Protein AF-A0A7C2TTM7-F1 (afdb_monomer)

Foldseek 3Di:
DDDDDDDDDDDDDDDDDDDDDDDDDDDPDPPPPPPPPPCPQDDQLNAGDDPVVVVVCVVVVVSVVSNVVVVVCCLLQVVFPPWHWDKDQDPVCNPDSHIDIDIDTDDDPVSNVVSNVVSVVVVLVPDDPVCSVVVPPPD

Secondary structure (DSSP, 8-state):
----PPPPPPPPP------PPP--------------------EETTEE--HHHHHHHHHTT-HHHHHHHHHHHHHHTTT--EEEEEEEE-TT-TTTT-EEEEEEEES-HHHHHHHHHHHHHHHHHHS-HHHHTTS----

Sequence (139 aa):
MKSKKYPESKPAPVEHSKVAEPAASYAPLVTTRATKPNIKSRRIAGLEASDDVLNFAQKHRLMPHLETAVWLVKESFHDIRNTYLTFEPDPEIPSLDGIAVNVKVGGTLDELLQQHDACLRRFIKEIPSEVQDKIGYFS

Nearest PDB structures (foldseek):
  8pr3-assembly1_f  TM=1.915E-01  e=4.818E+00  Homo sapiens

Mean predicted aligned error: 16.86 Å

Solvent-accessible surface area (backbone atoms only — not comparable to full-atom values): 9213 Å² total; per-residue (Å²): 136,86,87,81,86,82,84,88,80,81,85,80,86,82,82,80,83,86,77,84,86,79,92,73,82,83,72,80,77,80,74,74,73,77,73,75,75,84,70,72,75,53,58,58,84,82,33,64,46,56,69,66,57,51,53,50,25,58,75,70,66,37,52,66,58,52,37,48,51,54,48,52,49,46,69,43,37,66,89,56,82,48,59,44,63,46,79,45,71,24,83,92,42,76,91,48,99,40,72,36,79,42,82,44,77,52,73,56,70,66,60,51,50,52,33,47,51,53,41,49,53,55,57,54,69,72,48,59,71,90,54,51,77,77,67,70,84,82,125

Radius of gyration: 34.03 Å; Cα contacts (8 Å, |Δi|>4): 92; chains: 1; bounding box: 109×28×71 Å

Structure (mmCIF, N/CA/C/O backbone):
data_AF-A0A7C2TTM7-F1
#
_entry.id   AF-A0A7C2TTM7-F1
#
loop_
_atom_site.group_PDB
_atom_site.id
_atom_site.type_symbol
_atom_site.label_atom_id
_atom_site.label_alt_id
_atom_site.label_comp_id
_atom_site.label_asym_id
_atom_site.label_entity_id
_atom_site.label_seq_id
_atom_site.pdbx_PDB_ins_code
_atom_site.Cartn_x
_atom_site.Cartn_y
_atom_site.Cartn_z
_atom_site.occupancy
_atom_site.B_iso_or_equiv
_atom_site.auth_seq_id
_atom_site.auth_comp_id
_atom_site.auth_asym_id
_atom_site.auth_atom_id
_atom_site.pdbx_PDB_model_num
ATOM 1 N N . MET A 1 1 ? 90.255 -9.534 -2.276 1.00 46.72 1 MET A N 1
ATOM 2 C CA . MET A 1 1 ? 89.035 -9.679 -3.107 1.00 46.72 1 MET A CA 1
ATOM 3 C C . MET A 1 1 ? 88.995 -8.505 -4.077 1.00 46.72 1 MET A C 1
ATOM 5 O O . MET A 1 1 ? 89.182 -7.381 -3.637 1.00 46.72 1 MET A O 1
ATOM 9 N N . LYS A 1 2 ? 88.916 -8.765 -5.389 1.00 44.00 2 LYS A N 1
ATOM 10 C CA . LYS A 1 2 ? 89.082 -7.758 -6.453 1.00 44.00 2 LYS A CA 1
ATOM 11 C C . LYS A 1 2 ? 87.739 -7.090 -6.777 1.00 44.00 2 LYS A C 1
ATOM 13 O O . LYS A 1 2 ? 86.794 -7.785 -7.139 1.00 44.00 2 LYS A O 1
ATOM 18 N N . SER A 1 3 ? 87.679 -5.764 -6.671 1.00 48.75 3 SER A N 1
ATOM 19 C CA . SER A 1 3 ? 86.524 -4.929 -7.021 1.00 48.75 3 SER A CA 1
ATOM 20 C C . SER A 1 3 ? 86.290 -4.920 -8.535 1.00 48.75 3 SER A C 1
ATOM 22 O O . SER A 1 3 ? 87.156 -4.481 -9.291 1.00 48.75 3 SER A O 1
ATOM 24 N N . LYS A 1 4 ? 85.121 -5.384 -8.988 1.00 50.75 4 LYS A N 1
ATOM 25 C CA . LYS A 1 4 ? 84.667 -5.225 -10.377 1.00 50.75 4 LYS A CA 1
ATOM 26 C C . LYS A 1 4 ? 83.752 -4.001 -10.459 1.00 50.75 4 LYS A C 1
ATOM 28 O O . LYS A 1 4 ? 82.669 -4.006 -9.884 1.00 50.75 4 LYS A O 1
ATOM 33 N N . LYS A 1 5 ? 84.217 -2.954 -11.147 1.00 49.28 5 LYS A N 1
ATOM 34 C CA . LYS A 1 5 ? 83.403 -1.815 -11.600 1.00 49.28 5 LYS A CA 1
ATOM 35 C C . LYS A 1 5 ? 82.565 -2.259 -12.804 1.00 49.28 5 LYS A C 1
ATOM 37 O O . LYS A 1 5 ? 83.117 -2.858 -13.723 1.00 49.28 5 LYS A O 1
ATOM 42 N N . TYR A 1 6 ? 81.273 -1.945 -12.806 1.00 53.12 6 TYR A N 1
ATOM 43 C CA . TYR A 1 6 ? 80.410 -2.048 -13.987 1.00 53.12 6 TYR A CA 1
ATOM 44 C C . TYR A 1 6 ? 80.397 -0.701 -14.731 1.00 53.12 6 TYR A C 1
ATOM 46 O O . TYR A 1 6 ? 80.404 0.333 -14.061 1.00 53.12 6 TYR A O 1
ATOM 54 N N . PRO A 1 7 ? 80.399 -0.676 -16.076 1.00 54.25 7 PRO A N 1
ATOM 55 C CA . PRO A 1 7 ? 80.240 0.558 -16.839 1.00 54.25 7 PRO A CA 1
ATOM 56 C C . PRO A 1 7 ? 78.758 0.941 -17.003 1.00 54.25 7 PRO A C 1
ATOM 58 O O . PRO A 1 7 ? 77.910 0.083 -17.243 1.00 54.25 7 PRO A O 1
ATOM 61 N N . GLU A 1 8 ? 78.473 2.241 -16.891 1.00 50.53 8 GLU A N 1
ATOM 62 C CA . GLU A 1 8 ? 77.190 2.880 -17.220 1.00 50.53 8 GLU A CA 1
ATOM 63 C C . GLU A 1 8 ? 76.832 2.692 -18.702 1.00 50.53 8 GLU A C 1
ATOM 65 O O . GLU A 1 8 ? 77.590 3.079 -19.594 1.00 50.53 8 GLU A O 1
ATOM 70 N N . SER A 1 9 ? 75.646 2.148 -18.974 1.00 54.41 9 SER A N 1
ATOM 71 C CA . SER A 1 9 ? 75.033 2.127 -20.301 1.00 54.41 9 SER A CA 1
ATOM 72 C C . SER A 1 9 ? 74.123 3.348 -20.482 1.00 54.41 9 SER A C 1
ATOM 74 O O . SER A 1 9 ? 73.146 3.538 -19.761 1.00 54.41 9 SER A O 1
ATOM 76 N N . LYS A 1 10 ? 74.440 4.189 -21.472 1.00 56.91 10 LYS A N 1
ATOM 77 C CA . LYS A 1 10 ? 73.573 5.289 -21.928 1.00 56.91 10 LYS A CA 1
ATOM 78 C C . LYS A 1 10 ? 72.359 4.724 -22.688 1.00 56.91 10 LYS A C 1
ATOM 80 O O . LYS A 1 10 ? 72.560 3.831 -23.512 1.00 56.91 10 LYS A O 1
ATOM 85 N N . PRO A 1 11 ? 71.132 5.239 -22.488 1.00 50.50 11 PRO A N 1
ATOM 86 C CA . PRO A 1 11 ? 69.983 4.840 -23.296 1.00 50.50 11 PRO A CA 1
ATOM 87 C C . PRO A 1 11 ? 70.023 5.490 -24.690 1.00 50.50 11 PRO A C 1
ATOM 89 O O . PRO A 1 11 ? 70.336 6.673 -24.833 1.00 50.50 11 PRO A O 1
ATOM 92 N N . ALA A 1 12 ? 69.703 4.699 -25.716 1.00 52.31 12 ALA A N 1
ATOM 93 C CA . ALA A 1 12 ? 69.512 5.147 -27.096 1.00 52.31 12 ALA A CA 1
ATOM 94 C C . ALA A 1 12 ? 68.152 5.865 -27.266 1.00 52.31 12 ALA A C 1
ATOM 96 O O . ALA A 1 12 ? 67.210 5.547 -26.535 1.00 52.31 12 ALA A O 1
ATOM 97 N N . PRO A 1 13 ? 68.019 6.816 -28.211 1.00 46.38 13 PRO A N 1
ATOM 98 C CA . PRO A 1 13 ? 66.777 7.550 -28.424 1.00 46.38 13 PRO A CA 1
ATOM 99 C C . PRO A 1 13 ? 65.750 6.689 -29.174 1.00 46.38 13 PRO A C 1
ATOM 101 O O . PRO A 1 13 ? 66.063 6.061 -30.183 1.00 46.38 13 PRO A O 1
ATOM 104 N N . VAL A 1 14 ? 64.518 6.668 -28.668 1.00 50.66 14 VAL A N 1
ATOM 105 C CA . VAL A 1 14 ? 63.373 5.977 -29.274 1.00 50.66 14 VAL A CA 1
ATOM 106 C C . VAL A 1 14 ? 62.735 6.912 -30.303 1.00 50.66 14 VAL A C 1
ATOM 108 O O . VAL A 1 14 ? 62.215 7.967 -29.945 1.00 50.66 14 VAL A O 1
ATOM 111 N N . GLU A 1 15 ? 62.788 6.545 -31.583 1.00 48.38 15 GLU A N 1
ATOM 112 C CA . GLU A 1 15 ? 62.095 7.259 -32.658 1.00 48.38 15 GLU A CA 1
ATOM 113 C C . GLU A 1 15 ? 60.581 7.005 -32.591 1.00 48.38 15 GLU A C 1
ATOM 115 O O . GLU A 1 15 ? 60.103 5.868 -32.582 1.00 48.38 15 GLU A O 1
ATOM 120 N N . HIS A 1 16 ? 59.815 8.094 -32.539 1.00 49.12 16 HIS A N 1
ATOM 121 C CA . HIS A 1 16 ? 58.359 8.084 -32.517 1.00 49.12 16 HIS A CA 1
ATOM 122 C C . HIS A 1 16 ? 57.792 7.634 -33.870 1.00 49.12 16 HIS A C 1
ATOM 124 O O . HIS A 1 16 ? 57.967 8.298 -34.893 1.00 49.12 16 HIS A O 1
ATOM 130 N N . SER A 1 17 ? 57.061 6.518 -33.852 1.00 48.47 17 SER A N 1
ATOM 131 C CA . SER A 1 17 ? 56.266 6.028 -34.979 1.00 48.47 17 SER A CA 1
ATOM 132 C C . SER A 1 17 ? 55.232 7.071 -35.416 1.00 48.47 17 SER A C 1
ATOM 134 O O . SER A 1 17 ? 54.284 7.363 -34.689 1.00 48.47 17 SER A O 1
ATOM 136 N N . LYS A 1 18 ? 55.394 7.608 -36.629 1.00 52.28 18 LYS A N 1
ATOM 137 C CA . LYS A 1 18 ? 54.324 8.283 -37.369 1.00 52.28 18 LYS A CA 1
ATOM 138 C C . LYS A 1 18 ? 53.413 7.215 -37.968 1.00 52.28 18 LYS A C 1
ATOM 140 O O . LYS A 1 18 ? 53.834 6.500 -38.872 1.00 52.28 18 LYS A O 1
ATOM 145 N N . VAL A 1 19 ? 52.171 7.135 -37.499 1.00 50.06 19 VAL A N 1
ATOM 146 C CA . VAL A 1 19 ? 51.106 6.387 -38.179 1.00 50.06 19 VAL A CA 1
ATOM 147 C C . VAL A 1 19 ? 49.992 7.367 -38.528 1.00 50.06 19 VAL A C 1
ATOM 149 O O . VAL A 1 19 ? 49.570 8.167 -37.699 1.00 50.06 19 VAL A O 1
ATOM 152 N N . ALA A 1 20 ? 49.624 7.339 -39.806 1.00 46.66 20 ALA A N 1
ATOM 153 C CA . ALA A 1 20 ? 48.753 8.272 -40.500 1.00 46.66 20 ALA A CA 1
ATOM 154 C C . ALA A 1 20 ? 47.297 8.230 -40.007 1.00 46.66 20 ALA A C 1
ATOM 156 O O . ALA A 1 20 ? 46.749 7.159 -39.754 1.00 46.66 20 ALA A O 1
ATOM 157 N N . GLU A 1 21 ? 46.665 9.403 -39.946 1.00 56.16 21 GLU A N 1
ATOM 158 C CA . GLU A 1 21 ? 45.221 9.562 -39.767 1.00 56.16 21 GLU A CA 1
ATOM 159 C C . GLU A 1 21 ? 44.471 9.133 -41.041 1.00 56.16 21 GLU A C 1
ATOM 161 O O . GLU A 1 21 ? 44.759 9.658 -42.121 1.00 56.16 21 GLU A O 1
ATOM 166 N N . PRO A 1 22 ? 43.466 8.245 -40.960 1.00 51.81 22 PRO A N 1
ATOM 167 C CA . PRO A 1 22 ? 42.453 8.156 -41.995 1.00 51.81 22 PRO A CA 1
ATOM 168 C C . PRO A 1 22 ? 41.325 9.154 -41.704 1.00 51.81 22 PRO A C 1
ATOM 170 O O . PRO A 1 22 ? 40.654 9.095 -40.673 1.00 51.81 22 PRO A O 1
ATOM 173 N N . ALA A 1 23 ? 41.106 10.061 -42.656 1.00 52.44 23 ALA A N 1
ATOM 174 C CA . ALA A 1 23 ? 39.980 10.982 -42.700 1.00 52.44 23 ALA A CA 1
ATOM 175 C C . ALA A 1 23 ? 38.646 10.213 -42.767 1.00 52.44 23 ALA A C 1
ATOM 177 O O . ALA A 1 23 ? 38.221 9.772 -43.835 1.00 52.44 23 ALA A O 1
ATOM 178 N N . ALA A 1 24 ? 37.973 10.064 -41.626 1.00 49.59 24 ALA A N 1
ATOM 179 C CA . ALA A 1 24 ? 36.600 9.581 -41.563 1.00 49.59 24 ALA A CA 1
ATOM 180 C C . ALA A 1 24 ? 35.644 10.775 -41.429 1.00 49.59 24 ALA A C 1
ATOM 182 O O . ALA A 1 24 ? 35.560 11.437 -40.397 1.00 49.59 24 ALA A O 1
ATOM 183 N N . SER A 1 25 ? 34.952 11.042 -42.534 1.00 45.91 25 SER A N 1
ATOM 184 C CA . SER A 1 25 ? 33.786 11.911 -42.673 1.00 45.91 25 SER A CA 1
ATOM 185 C C . SER A 1 25 ? 32.811 11.762 -41.495 1.00 45.91 25 SER A C 1
ATOM 187 O O . SER A 1 25 ? 32.183 10.716 -41.326 1.00 45.91 25 SER A O 1
ATOM 189 N N . TYR A 1 26 ? 32.665 12.814 -40.685 1.00 42.44 26 TYR A N 1
ATOM 190 C CA . TYR A 1 26 ? 31.585 12.916 -39.707 1.00 42.44 26 TYR A CA 1
ATOM 191 C C . TYR A 1 26 ? 30.278 13.230 -40.443 1.00 42.44 26 TYR A C 1
ATOM 193 O O . TYR A 1 26 ? 29.977 14.386 -40.741 1.00 42.44 26 TYR A O 1
ATOM 201 N N . ALA A 1 27 ? 29.479 12.202 -40.721 1.00 49.38 27 ALA A N 1
ATOM 202 C CA . ALA A 1 27 ? 28.062 12.396 -40.994 1.00 49.38 27 ALA A CA 1
ATOM 203 C C . ALA A 1 27 ? 27.355 12.711 -39.660 1.00 49.38 27 ALA A C 1
ATOM 205 O O . ALA A 1 27 ? 27.503 11.936 -38.709 1.00 49.38 27 ALA A O 1
ATOM 206 N N . PRO A 1 28 ? 26.598 13.816 -39.534 1.00 45.72 28 PRO A N 1
ATOM 207 C CA . PRO A 1 28 ? 25.824 14.060 -38.329 1.00 45.72 28 PRO A CA 1
ATOM 208 C C . PRO A 1 28 ? 24.746 12.980 -38.214 1.00 45.72 28 PRO A C 1
ATOM 210 O O . PRO A 1 28 ? 23.894 12.834 -39.093 1.00 45.72 28 PRO A O 1
ATOM 213 N N . LEU A 1 29 ? 24.799 12.215 -37.122 1.00 46.31 29 LEU A N 1
ATOM 214 C CA . LEU A 1 29 ? 23.731 11.320 -36.693 1.00 46.31 29 LEU A CA 1
ATOM 215 C C . LEU A 1 29 ? 22.428 12.120 -36.655 1.00 46.31 29 LEU A C 1
ATOM 217 O O . LEU A 1 29 ? 22.245 12.992 -35.803 1.00 46.31 29 LEU A O 1
ATOM 221 N N . VAL A 1 30 ? 21.533 11.818 -37.597 1.00 45.91 30 VAL A N 1
ATOM 222 C CA . VAL A 1 30 ? 20.144 12.270 -37.579 1.00 45.91 30 VAL A CA 1
ATOM 223 C C . VAL A 1 30 ? 19.577 11.860 -36.231 1.00 45.91 30 VAL A C 1
ATOM 225 O O . VAL A 1 30 ? 19.308 10.689 -35.974 1.00 45.91 30 VAL A O 1
ATOM 228 N N . THR A 1 31 ? 19.441 12.836 -35.341 1.00 47.41 31 THR A N 1
ATOM 229 C CA . THR A 1 31 ? 18.777 12.654 -34.063 1.00 47.41 31 THR A CA 1
ATOM 230 C C . THR A 1 31 ? 17.306 12.490 -34.404 1.00 47.41 31 THR A C 1
ATOM 232 O O . THR A 1 31 ? 16.581 13.469 -34.589 1.00 47.41 31 THR A O 1
ATOM 235 N N . THR A 1 32 ? 16.856 11.248 -34.576 1.00 48.34 32 THR A N 1
ATOM 236 C CA . THR A 1 32 ? 15.430 10.949 -34.593 1.00 48.34 32 THR A CA 1
ATOM 237 C C . THR A 1 32 ? 14.894 11.455 -33.266 1.00 48.34 32 THR A C 1
ATOM 239 O O . THR A 1 32 ? 15.182 10.880 -32.216 1.00 48.34 32 THR A O 1
ATOM 242 N N . ARG A 1 33 ? 14.197 12.597 -33.304 1.00 47.41 33 ARG A N 1
ATOM 243 C CA . ARG A 1 33 ? 13.458 13.137 -32.168 1.00 47.41 33 ARG A CA 1
ATOM 244 C C . ARG A 1 33 ? 12.646 11.982 -31.606 1.00 47.41 33 ARG A C 1
ATOM 246 O O . ARG A 1 33 ? 11.744 11.502 -32.287 1.00 47.41 33 ARG A O 1
ATOM 253 N N . ALA A 1 34 ? 13.002 11.527 -30.407 1.00 48.69 34 ALA A N 1
ATOM 254 C CA . ALA A 1 34 ? 12.196 10.583 -29.663 1.00 48.69 34 ALA A CA 1
ATOM 255 C C . ALA A 1 34 ? 10.814 11.221 -29.526 1.00 48.69 34 ALA A C 1
ATOM 257 O O . ALA A 1 34 ? 10.624 12.202 -28.802 1.00 48.69 34 ALA A O 1
ATOM 258 N N . THR A 1 35 ? 9.866 10.727 -30.313 1.00 45.56 35 THR A N 1
ATOM 259 C CA . THR A 1 35 ? 8.453 10.997 -30.129 1.00 45.56 35 THR A CA 1
ATOM 260 C C . THR A 1 35 ? 8.148 10.531 -28.720 1.00 45.56 35 THR A C 1
ATOM 262 O O . THR A 1 35 ? 8.139 9.332 -28.453 1.00 45.56 35 THR A O 1
ATOM 265 N N . LYS A 1 36 ? 7.972 11.487 -27.798 1.00 52.81 36 LYS A N 1
ATOM 266 C CA . LYS A 1 36 ? 7.447 11.212 -26.462 1.00 52.81 36 LYS A CA 1
ATOM 267 C C . LYS A 1 36 ? 6.203 10.351 -26.674 1.00 52.81 36 LYS A C 1
ATOM 269 O O . LYS A 1 36 ? 5.279 10.842 -27.335 1.00 52.81 36 LYS A O 1
ATOM 274 N N . PRO A 1 37 ? 6.178 9.085 -26.221 1.00 43.34 37 PRO A N 1
ATOM 275 C CA . PRO A 1 37 ? 4.969 8.303 -26.338 1.00 43.34 37 PRO A CA 1
ATOM 276 C C . PRO A 1 37 ? 3.878 9.102 -25.630 1.00 43.34 37 PRO A C 1
ATOM 278 O O . PRO A 1 37 ? 4.069 9.609 -24.524 1.00 43.34 37 PRO A O 1
ATOM 281 N N . ASN A 1 38 ? 2.766 9.309 -26.327 1.00 45.59 38 ASN A N 1
ATOM 282 C CA . ASN A 1 38 ? 1.560 9.866 -25.742 1.00 45.59 38 ASN A CA 1
ATOM 283 C C . ASN A 1 38 ? 1.023 8.797 -24.783 1.00 45.59 38 ASN A C 1
ATOM 285 O O . ASN A 1 38 ? 0.193 7.968 -25.159 1.00 45.59 38 ASN A O 1
ATOM 289 N N . ILE A 1 39 ? 1.613 8.742 -23.587 1.00 50.16 39 ILE A N 1
ATOM 290 C CA . ILE A 1 39 ? 1.229 7.839 -22.513 1.00 50.16 39 ILE A CA 1
ATOM 291 C C . ILE A 1 39 ? -0.118 8.364 -22.030 1.00 50.16 39 ILE A C 1
ATOM 293 O O . ILE A 1 39 ? -0.200 9.229 -21.162 1.00 50.16 39 ILE A O 1
ATOM 297 N N . LYS A 1 40 ? -1.204 7.857 -22.621 1.00 50.28 40 LYS A N 1
ATOM 298 C CA . LYS A 1 40 ? -2.471 7.791 -21.897 1.00 50.28 40 LYS A CA 1
ATOM 299 C C . LYS A 1 40 ? -2.132 7.033 -20.622 1.00 50.28 40 LYS A C 1
ATOM 301 O O . LYS A 1 40 ? -1.856 5.839 -20.724 1.00 50.28 40 LYS A O 1
ATOM 306 N N . SER A 1 41 ? -2.052 7.722 -19.483 1.00 54.44 41 SER A N 1
ATOM 307 C CA . SER A 1 41 ? -1.700 7.099 -18.213 1.00 54.44 41 SER A CA 1
ATOM 308 C C . SER A 1 41 ? -2.639 5.919 -17.999 1.00 54.44 41 SER A C 1
ATOM 310 O O . SER A 1 41 ? -3.852 6.067 -17.837 1.00 54.44 41 SER A O 1
ATOM 312 N N . ARG A 1 42 ? -2.091 4.713 -18.149 1.00 66.69 42 ARG A N 1
ATOM 313 C CA . ARG A 1 42 ? -2.838 3.484 -17.935 1.00 66.69 42 ARG A CA 1
ATOM 314 C C . ARG A 1 42 ? -3.004 3.360 -16.425 1.00 66.69 42 ARG A C 1
ATOM 316 O O . ARG A 1 42 ? -2.047 3.521 -15.669 1.00 66.69 42 ARG A O 1
ATOM 323 N N . ARG A 1 43 ? -4.248 3.172 -15.988 1.00 77.38 43 ARG A N 1
ATOM 324 C CA . ARG A 1 43 ? -4.620 3.226 -14.573 1.00 77.38 43 ARG A CA 1
ATOM 325 C C . ARG A 1 43 ? -4.925 1.833 -14.038 1.00 77.38 43 ARG A C 1
ATOM 327 O O . ARG A 1 43 ? -5.586 1.061 -14.725 1.00 77.38 43 ARG A O 1
ATOM 334 N N . ILE A 1 44 ? -4.518 1.557 -12.802 1.00 79.31 44 ILE A N 1
ATOM 335 C CA . ILE A 1 44 ? -4.956 0.392 -12.016 1.00 79.31 44 ILE A CA 1
ATOM 336 C C . ILE A 1 44 ? -5.904 0.912 -10.940 1.00 79.31 44 ILE A C 1
ATOM 338 O O . ILE A 1 44 ? -5.503 1.735 -10.120 1.00 79.31 44 ILE A O 1
ATOM 342 N N . ALA A 1 45 ? -7.179 0.509 -10.976 1.00 79.44 45 ALA A N 1
ATOM 343 C CA . ALA A 1 45 ? -8.209 0.997 -10.046 1.00 79.44 45 ALA A CA 1
ATOM 344 C C . ALA A 1 45 ? -8.235 2.541 -9.882 1.00 79.44 45 ALA A C 1
ATOM 346 O O . ALA A 1 45 ? -8.487 3.087 -8.803 1.00 79.44 45 ALA A O 1
ATOM 347 N N . GLY A 1 46 ? -7.946 3.267 -10.969 1.00 80.44 46 GLY A N 1
ATOM 348 C CA . GLY A 1 46 ? -7.900 4.732 -11.006 1.00 80.44 46 GLY A CA 1
ATOM 349 C C . GLY A 1 46 ? -6.577 5.375 -10.563 1.00 80.44 46 GLY A C 1
ATOM 350 O O . GLY A 1 46 ? -6.478 6.594 -10.666 1.00 80.44 46 GLY A O 1
ATOM 351 N N . LEU A 1 47 ? -5.579 4.600 -10.123 1.00 82.81 47 LEU A N 1
ATOM 352 C CA . LEU A 1 47 ? -4.224 5.082 -9.828 1.00 82.81 47 LEU A CA 1
ATOM 353 C C . LEU A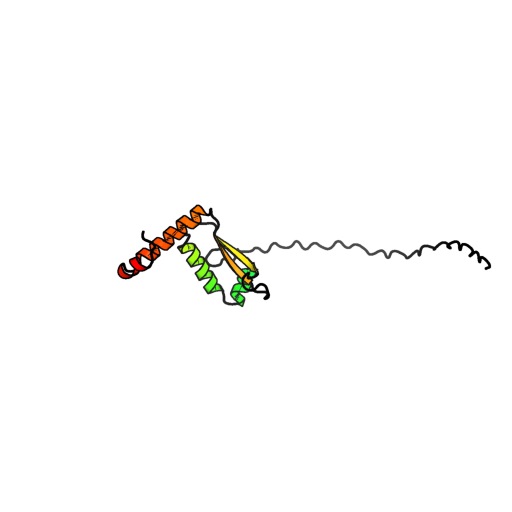 1 47 ? -3.328 4.996 -11.057 1.00 82.81 47 LEU A C 1
ATOM 355 O O . LEU A 1 47 ? -3.395 4.022 -11.806 1.00 82.81 47 LEU A O 1
ATOM 359 N N . GLU A 1 48 ? -2.482 6.003 -11.256 1.00 82.62 48 GLU A N 1
ATOM 360 C CA . GLU A 1 48 ? -1.471 5.962 -12.310 1.00 82.62 48 GLU A CA 1
ATOM 361 C C . GLU A 1 48 ? -0.400 4.922 -11.965 1.00 82.62 48 GLU A C 1
ATOM 363 O O . GLU A 1 48 ? 0.124 4.892 -10.851 1.00 82.62 48 GLU A O 1
ATOM 368 N N . ALA A 1 49 ? -0.103 4.051 -12.927 1.00 81.44 49 ALA A N 1
ATOM 369 C CA . ALA A 1 49 ? 0.931 3.032 -12.822 1.00 81.44 49 ALA A CA 1
ATOM 370 C C . ALA A 1 49 ? 1.916 3.195 -13.982 1.00 81.44 49 ALA A C 1
ATOM 372 O O . ALA A 1 49 ? 1.522 3.591 -15.083 1.00 81.44 49 ALA A O 1
ATOM 373 N N . SER A 1 50 ? 3.191 2.880 -13.748 1.00 82.81 50 SER A N 1
ATOM 374 C CA . SER A 1 50 ? 4.165 2.811 -14.835 1.00 82.81 50 SER A CA 1
ATOM 375 C C . SER A 1 50 ? 3.855 1.636 -15.768 1.00 82.81 50 SER A C 1
ATOM 377 O O . SER A 1 50 ? 3.239 0.641 -15.370 1.00 82.81 50 SER A O 1
ATOM 379 N N . ASP A 1 51 ? 4.308 1.737 -17.019 1.00 83.81 51 ASP A N 1
ATOM 380 C CA . ASP A 1 51 ? 4.114 0.675 -18.010 1.00 83.81 51 ASP A CA 1
ATOM 381 C C . ASP A 1 51 ? 4.755 -0.648 -17.567 1.00 83.81 51 ASP A C 1
ATOM 383 O O . ASP A 1 51 ? 4.187 -1.712 -17.809 1.00 83.81 51 ASP A O 1
ATOM 387 N N . ASP A 1 52 ? 5.881 -0.597 -16.853 1.00 81.69 52 ASP A N 1
ATOM 388 C CA . ASP A 1 52 ? 6.556 -1.787 -16.327 1.00 81.69 52 ASP A CA 1
ATOM 389 C C . ASP A 1 52 ? 5.692 -2.531 -15.303 1.00 81.69 52 ASP A C 1
ATOM 391 O O . ASP A 1 52 ? 5.542 -3.751 -15.398 1.00 81.69 52 ASP A O 1
ATOM 395 N N . VAL A 1 53 ? 5.046 -1.805 -14.382 1.00 80.56 53 VAL A N 1
ATOM 396 C CA . VAL A 1 53 ? 4.131 -2.388 -13.384 1.00 80.56 53 VAL A CA 1
ATOM 397 C C . VAL A 1 53 ? 2.939 -3.038 -14.076 1.00 80.56 53 VAL A C 1
ATOM 399 O O . VAL A 1 53 ? 2.556 -4.154 -13.735 1.00 80.56 53 VAL A O 1
ATOM 402 N N . LEU A 1 54 ? 2.364 -2.365 -15.072 1.00 84.44 54 LEU A N 1
ATOM 403 C CA . LEU A 1 54 ? 1.216 -2.880 -15.816 1.00 84.44 54 LEU A CA 1
ATOM 404 C C . LEU A 1 54 ? 1.569 -4.127 -16.620 1.00 84.44 54 LEU A C 1
ATOM 406 O O . LEU A 1 54 ? 0.834 -5.112 -16.578 1.00 84.44 54 LEU A O 1
ATOM 410 N N . ASN A 1 55 ? 2.697 -4.102 -17.327 1.00 85.88 55 ASN A N 1
ATOM 411 C CA . ASN A 1 55 ? 3.165 -5.237 -18.112 1.00 85.88 55 ASN A CA 1
ATOM 412 C C . ASN A 1 55 ? 3.480 -6.430 -17.204 1.00 85.88 55 ASN A C 1
ATOM 414 O O . ASN A 1 55 ? 3.071 -7.553 -17.505 1.00 85.88 55 ASN A O 1
ATOM 418 N N . PHE A 1 56 ? 4.146 -6.193 -16.071 1.00 84.31 56 PHE A N 1
ATOM 419 C CA . PHE A 1 56 ? 4.423 -7.222 -15.074 1.00 84.31 56 PHE A CA 1
ATOM 420 C C . PHE A 1 56 ? 3.124 -7.797 -14.493 1.00 84.31 56 PHE A C 1
ATOM 422 O O . PHE A 1 56 ? 2.908 -9.010 -14.526 1.00 84.31 56 PHE A O 1
ATOM 429 N N . ALA A 1 57 ? 2.205 -6.939 -14.050 1.00 86.81 57 ALA A N 1
ATOM 430 C CA . ALA A 1 57 ? 0.941 -7.364 -13.465 1.00 86.81 57 ALA A CA 1
ATOM 431 C C . ALA A 1 57 ? 0.060 -8.141 -14.452 1.00 86.81 57 ALA A C 1
ATOM 433 O O . ALA A 1 57 ? -0.564 -9.131 -14.071 1.00 86.81 57 ALA A O 1
ATOM 434 N N . GLN A 1 58 ? 0.027 -7.744 -15.726 1.00 88.44 58 GLN A N 1
ATOM 435 C CA . GLN A 1 58 ? -0.695 -8.478 -16.768 1.00 88.44 58 GLN A CA 1
ATOM 436 C C . GLN A 1 58 ? -0.048 -9.833 -17.053 1.00 88.44 58 GLN A C 1
ATOM 438 O O . GLN A 1 58 ? -0.738 -10.854 -17.055 1.00 88.44 58 GLN A O 1
ATOM 443 N N . LYS A 1 59 ? 1.278 -9.862 -17.239 1.00 89.25 59 LYS A N 1
ATOM 444 C CA . LYS A 1 59 ? 2.035 -11.088 -17.527 1.00 89.25 59 LYS A CA 1
ATOM 445 C C . LYS A 1 59 ? 1.872 -12.134 -16.424 1.00 89.25 59 LYS A C 1
ATOM 447 O O . LYS A 1 59 ? 1.716 -13.315 -16.721 1.00 89.25 59 LYS A O 1
ATOM 452 N N . HIS A 1 60 ? 1.867 -11.693 -15.169 1.00 86.56 60 HIS A N 1
ATOM 453 C CA . HIS A 1 60 ? 1.789 -12.561 -13.994 1.00 86.56 60 HIS A CA 1
ATOM 454 C C . HIS A 1 60 ? 0.370 -12.686 -13.409 1.00 86.56 60 HIS A C 1
ATOM 456 O O . HIS A 1 60 ? 0.196 -13.299 -12.362 1.00 86.56 60 HIS A O 1
ATOM 462 N N . ARG A 1 61 ? -0.658 -12.149 -14.088 1.00 87.38 61 ARG A N 1
ATOM 463 C CA . ARG A 1 61 ? -2.074 -12.175 -13.655 1.00 87.38 61 ARG A CA 1
ATOM 464 C C . ARG A 1 61 ? -2.316 -11.581 -12.255 1.00 87.38 61 ARG A C 1
ATOM 466 O O . ARG A 1 61 ? -3.238 -11.984 -11.551 1.00 87.38 61 ARG A O 1
ATOM 473 N N . LEU A 1 62 ? -1.525 -10.582 -11.873 1.00 87.56 62 LEU A N 1
ATOM 474 C CA . LEU A 1 62 ? -1.620 -9.884 -10.587 1.00 87.56 62 LEU A CA 1
ATOM 475 C C . LEU A 1 62 ? -2.642 -8.739 -10.596 1.00 87.56 62 LEU A C 1
ATOM 477 O O . LEU A 1 62 ? -2.954 -8.208 -9.536 1.00 87.56 62 LEU A O 1
ATOM 481 N N . MET A 1 63 ? -3.188 -8.374 -11.763 1.00 88.94 63 MET A N 1
ATOM 482 C CA . MET A 1 63 ? -4.141 -7.261 -11.901 1.00 88.94 63 MET A CA 1
ATOM 483 C C . MET A 1 63 ? -5.288 -7.292 -10.870 1.00 88.94 63 MET A C 1
ATOM 485 O O . MET A 1 63 ? -5.449 -6.285 -10.186 1.00 88.94 63 MET A O 1
ATOM 489 N N . PRO A 1 64 ? -6.012 -8.414 -10.652 1.00 89.19 64 PRO A N 1
ATOM 490 C CA . PRO A 1 64 ? -7.094 -8.439 -9.664 1.00 89.19 64 PRO A CA 1
ATOM 491 C C . PRO A 1 64 ? -6.602 -8.190 -8.234 1.00 89.19 64 PRO A C 1
ATOM 493 O O . PRO A 1 64 ? -7.261 -7.510 -7.458 1.00 89.19 64 PRO A O 1
ATOM 496 N N . HIS A 1 65 ? -5.415 -8.696 -7.894 1.00 88.69 65 HIS A N 1
ATOM 497 C CA . HIS A 1 65 ? -4.835 -8.554 -6.558 1.00 88.69 65 HIS A CA 1
ATOM 498 C C . HIS A 1 65 ? -4.421 -7.104 -6.299 1.00 88.69 65 HIS A C 1
ATOM 500 O O . HIS A 1 65 ? -4.663 -6.575 -5.218 1.00 88.69 65 HIS A O 1
ATOM 506 N N . LEU A 1 66 ? -3.850 -6.440 -7.309 1.00 87.81 66 LEU A N 1
ATOM 507 C CA . LEU A 1 66 ? -3.518 -5.019 -7.230 1.00 87.81 66 LEU A CA 1
ATOM 508 C C . LEU A 1 66 ? -4.770 -4.150 -7.137 1.00 87.81 66 LEU A C 1
ATOM 510 O O . LEU A 1 66 ? -4.796 -3.206 -6.354 1.00 87.81 66 LEU A O 1
ATOM 514 N N . GLU A 1 67 ? -5.821 -4.469 -7.891 1.00 90.44 67 GLU A N 1
ATOM 515 C CA . GLU A 1 67 ? -7.103 -3.771 -7.786 1.00 90.44 67 GLU A CA 1
ATOM 516 C C . GLU A 1 67 ? -7.706 -3.915 -6.384 1.00 90.44 67 GLU A C 1
ATOM 518 O O . GLU A 1 67 ? -8.117 -2.911 -5.800 1.00 90.44 67 GLU A O 1
ATOM 523 N N . THR A 1 68 ? -7.682 -5.121 -5.805 1.00 90.12 68 THR A N 1
ATOM 524 C CA . THR A 1 68 ? -8.105 -5.353 -4.417 1.00 90.12 68 THR A CA 1
ATOM 525 C C . THR A 1 68 ? -7.237 -4.589 -3.420 1.00 90.12 68 THR A C 1
ATOM 527 O O . THR A 1 68 ? -7.780 -3.951 -2.524 1.00 90.12 68 THR A O 1
ATOM 530 N N . ALA A 1 69 ? -5.912 -4.593 -3.577 1.00 89.00 69 ALA A N 1
ATOM 531 C CA . ALA A 1 69 ? -5.009 -3.865 -2.686 1.00 89.00 69 ALA A CA 1
ATOM 532 C C . ALA A 1 69 ? -5.277 -2.352 -2.718 1.00 89.00 69 ALA A C 1
ATOM 534 O O . ALA A 1 69 ? -5.388 -1.713 -1.674 1.00 89.00 69 ALA A O 1
ATOM 535 N N . VAL A 1 70 ? -5.448 -1.776 -3.911 1.00 89.25 70 VAL A N 1
ATOM 536 C CA . VAL A 1 70 ? -5.795 -0.357 -4.068 1.00 89.25 70 VAL A CA 1
ATOM 537 C C . VAL A 1 70 ? -7.171 -0.054 -3.480 1.00 89.25 70 VAL A C 1
ATOM 539 O O . VAL A 1 70 ? -7.3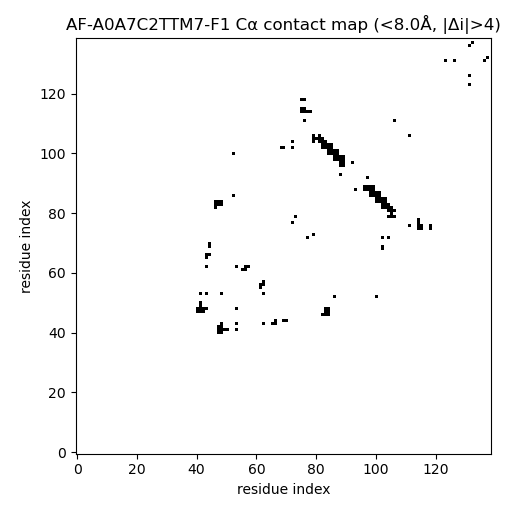51 0.995 -2.863 1.00 89.25 70 VAL A O 1
ATOM 542 N N . TRP A 1 71 ? -8.141 -0.952 -3.657 1.00 89.44 71 TRP A N 1
ATOM 543 C CA . TRP A 1 71 ? -9.464 -0.806 -3.060 1.00 89.44 71 TRP A CA 1
ATOM 544 C C . TRP A 1 71 ? -9.401 -0.810 -1.528 1.00 89.44 71 TRP A C 1
ATOM 546 O O . TRP A 1 71 ? -9.922 0.117 -0.915 1.00 89.44 71 TRP A O 1
ATOM 556 N N . LEU A 1 72 ? -8.687 -1.764 -0.920 1.00 88.50 72 LEU A N 1
ATOM 557 C CA . LEU A 1 72 ? -8.485 -1.828 0.532 1.00 88.50 72 LEU A CA 1
ATOM 558 C C . LEU A 1 72 ? -7.838 -0.551 1.068 1.00 88.50 72 LEU A C 1
ATOM 560 O O . LEU A 1 72 ? -8.308 0.017 2.047 1.00 88.50 72 LEU A O 1
ATOM 564 N N . VAL A 1 73 ? -6.799 -0.054 0.394 1.00 88.50 73 VAL A N 1
ATOM 565 C CA . VAL A 1 73 ? -6.138 1.195 0.787 1.00 88.50 73 VAL A CA 1
ATOM 566 C C . VAL A 1 73 ? -7.100 2.380 0.722 1.00 88.50 73 VAL A C 1
ATOM 568 O O . VAL A 1 73 ? -7.122 3.191 1.641 1.00 88.50 73 VAL A O 1
ATOM 571 N N . LYS A 1 74 ? -7.924 2.490 -0.324 1.00 86.81 74 LYS A N 1
ATOM 572 C CA . LYS A 1 74 ? -8.918 3.570 -0.432 1.00 86.81 74 LYS A CA 1
ATOM 573 C C . LYS A 1 74 ? -10.010 3.473 0.628 1.00 86.81 74 LYS A C 1
ATOM 575 O O . LYS A 1 74 ? -10.473 4.504 1.102 1.00 86.81 74 LYS A O 1
ATOM 580 N N . GLU A 1 75 ? -10.404 2.259 0.993 1.00 86.44 75 GLU A N 1
ATOM 581 C CA . GLU A 1 75 ? -11.396 2.025 2.039 1.00 86.44 75 GLU A CA 1
ATOM 582 C C . GLU A 1 75 ? -10.842 2.406 3.421 1.00 86.44 75 GLU A C 1
ATOM 584 O O . GLU A 1 75 ? -11.497 3.108 4.192 1.00 86.44 75 GLU A O 1
ATOM 589 N N . SER A 1 76 ? -9.599 2.014 3.716 1.00 85.44 76 SER A N 1
ATOM 590 C CA . SER A 1 76 ? -8.938 2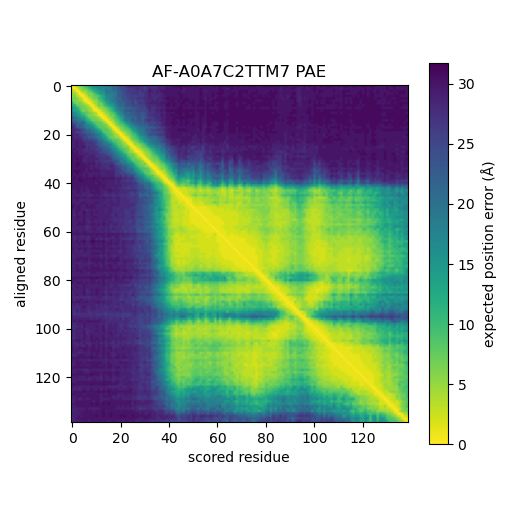.327 4.986 1.00 85.44 76 SER A CA 1
ATOM 591 C C . SER A 1 76 ? -8.510 3.793 5.105 1.00 85.44 76 SER A C 1
ATOM 593 O O . SER A 1 76 ? -8.568 4.354 6.198 1.00 85.44 76 SER A O 1
ATOM 595 N N . PHE A 1 77 ? -8.114 4.428 3.997 1.00 85.88 77 PHE A N 1
ATOM 596 C CA . PHE A 1 77 ? -7.535 5.777 3.961 1.00 85.88 77 PHE A CA 1
ATOM 597 C C . PHE A 1 77 ? -8.325 6.740 3.059 1.00 85.88 77 PHE A C 1
ATOM 599 O O . PHE A 1 77 ? -7.766 7.418 2.195 1.00 85.88 77 PHE A O 1
ATOM 606 N N . HIS A 1 78 ? -9.647 6.783 3.236 1.00 78.75 78 HIS A N 1
ATOM 607 C CA . HIS A 1 78 ? -10.579 7.515 2.368 1.00 78.75 78 HIS A CA 1
ATOM 608 C C . HIS A 1 78 ? -10.290 9.016 2.178 1.00 78.75 78 HIS A C 1
ATOM 610 O O . HIS A 1 78 ? -10.574 9.552 1.104 1.00 78.75 78 HIS A O 1
ATOM 616 N N . ASP A 1 79 ? -9.713 9.696 3.173 1.00 80.25 79 ASP A N 1
ATOM 617 C CA . ASP A 1 79 ? -9.431 11.135 3.072 1.00 80.25 79 ASP A CA 1
ATOM 618 C C . ASP A 1 79 ? -8.062 11.424 2.428 1.00 80.25 79 ASP A C 1
ATOM 620 O O . ASP A 1 79 ? -7.763 12.569 2.073 1.00 80.25 79 ASP A O 1
ATOM 624 N N . ILE A 1 80 ? -7.226 10.399 2.221 1.00 76.50 80 ILE A N 1
ATOM 625 C CA . ILE A 1 80 ? -5.894 10.558 1.635 1.00 76.50 80 ILE A CA 1
ATOM 626 C C . ILE A 1 80 ? -5.961 10.446 0.118 1.00 76.50 80 ILE A C 1
ATOM 628 O O . ILE A 1 80 ? -6.301 9.416 -0.458 1.00 76.50 80 ILE A O 1
ATOM 632 N N . ARG A 1 81 ? -5.567 11.529 -0.555 1.00 73.19 81 ARG A N 1
ATOM 633 C CA . ARG A 1 81 ? -5.577 11.616 -2.025 1.00 73.19 81 ARG A CA 1
ATOM 634 C C . ARG A 1 81 ? -4.260 11.205 -2.676 1.00 73.19 81 ARG A C 1
ATOM 636 O O . ARG A 1 81 ? -4.230 10.953 -3.877 1.00 73.19 81 ARG A O 1
ATOM 643 N N . ASN A 1 82 ? -3.183 11.131 -1.900 1.00 82.44 82 ASN A N 1
ATOM 644 C CA . ASN A 1 82 ? -1.838 10.875 -2.405 1.00 82.44 82 ASN A CA 1
ATOM 645 C C . ASN A 1 82 ? -1.489 9.386 -2.321 1.00 82.44 82 ASN A C 1
ATOM 647 O O . ASN A 1 82 ? -0.568 9.000 -1.609 1.00 82.44 82 ASN A O 1
ATOM 651 N N . THR A 1 83 ? -2.218 8.541 -3.045 1.00 83.75 83 THR A N 1
ATOM 652 C CA . THR A 1 83 ? -1.876 7.118 -3.182 1.00 83.75 83 THR A CA 1
ATOM 653 C C . THR A 1 83 ? -1.184 6.880 -4.520 1.00 83.75 83 THR A C 1
ATOM 655 O O . THR A 1 83 ? -1.640 7.380 -5.546 1.00 83.75 83 THR A O 1
ATOM 658 N N . TYR A 1 84 ? -0.093 6.120 -4.536 1.00 84.75 84 TYR A N 1
ATOM 659 C CA . TYR A 1 84 ? 0.643 5.799 -5.762 1.00 84.75 84 TYR A CA 1
ATOM 660 C C . TYR A 1 84 ? 1.277 4.410 -5.687 1.00 84.75 84 TYR A C 1
ATOM 662 O O . TYR A 1 84 ? 1.478 3.857 -4.607 1.00 84.75 84 TYR A O 1
ATOM 670 N N . LEU A 1 85 ? 1.567 3.833 -6.852 1.00 85.38 85 LEU A N 1
ATOM 671 C CA . LEU A 1 85 ? 2.178 2.512 -6.968 1.00 85.38 85 LEU A CA 1
ATOM 672 C C . LEU A 1 85 ? 3.684 2.643 -7.191 1.00 85.38 85 LEU A C 1
ATOM 674 O O . LEU A 1 85 ? 4.120 3.428 -8.034 1.00 85.38 85 LEU A O 1
ATOM 678 N N . THR A 1 86 ? 4.476 1.859 -6.463 1.00 82.56 86 THR A N 1
ATOM 679 C CA . THR A 1 86 ? 5.932 1.781 -6.644 1.00 82.56 86 THR A CA 1
ATOM 680 C C . THR A 1 86 ? 6.397 0.348 -6.845 1.00 82.56 86 THR A C 1
ATOM 682 O O . THR A 1 86 ? 5.728 -0.602 -6.446 1.00 82.56 86 THR A O 1
ATOM 685 N N . PHE A 1 87 ? 7.569 0.211 -7.455 1.00 82.56 87 PHE A N 1
ATOM 686 C CA . PHE A 1 87 ? 8.204 -1.060 -7.775 1.00 82.56 87 PHE A CA 1
ATOM 687 C C . PHE A 1 87 ? 9.559 -1.089 -7.084 1.00 82.5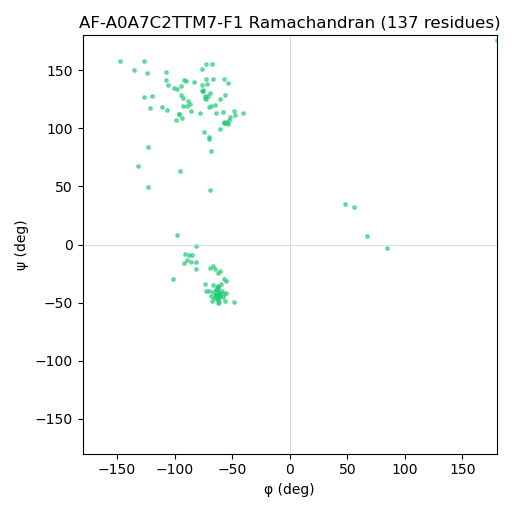6 87 PHE A C 1
ATOM 689 O O . PHE A 1 87 ? 10.396 -0.223 -7.344 1.00 82.56 87 PHE A O 1
ATOM 696 N N . GLU A 1 88 ? 9.749 -2.026 -6.167 1.00 83.50 88 GLU A N 1
ATOM 697 C CA . GLU A 1 88 ? 10.989 -2.155 -5.405 1.00 83.50 88 GLU A CA 1
ATOM 698 C C . GLU A 1 88 ? 11.398 -3.634 -5.368 1.00 83.50 88 GLU A C 1
ATOM 700 O O . GLU A 1 88 ? 10.524 -4.505 -5.449 1.00 83.50 88 GLU A O 1
ATOM 705 N N . PRO A 1 89 ? 12.705 -3.946 -5.288 1.00 81.94 89 PRO A N 1
ATOM 706 C CA . PRO A 1 89 ? 13.152 -5.307 -5.018 1.00 81.94 89 PRO A CA 1
ATOM 707 C C . PRO A 1 89 ? 12.491 -5.828 -3.746 1.00 81.94 89 PRO A C 1
ATOM 709 O O . PRO A 1 89 ? 12.356 -5.080 -2.776 1.00 81.94 89 PRO A O 1
ATOM 712 N N . ASP A 1 90 ? 12.072 -7.088 -3.764 1.00 79.00 90 ASP A N 1
ATOM 713 C CA . ASP A 1 90 ? 11.412 -7.701 -2.618 1.00 79.00 90 ASP A CA 1
ATOM 714 C C . ASP A 1 90 ? 12.386 -7.772 -1.423 1.00 79.00 90 ASP A C 1
ATOM 716 O O . ASP A 1 90 ? 13.391 -8.492 -1.493 1.00 79.00 90 ASP A O 1
ATOM 720 N N . PRO A 1 91 ? 12.136 -7.027 -0.325 1.00 75.50 91 PRO A N 1
ATOM 721 C CA . PRO A 1 91 ? 13.032 -7.019 0.824 1.00 75.50 91 PRO A CA 1
ATOM 722 C C . PRO A 1 91 ? 13.019 -8.348 1.592 1.00 75.50 91 PRO A C 1
ATOM 724 O O . PRO A 1 91 ? 13.964 -8.624 2.330 1.00 75.50 91 PRO A O 1
ATOM 727 N N . GLU A 1 92 ? 11.976 -9.169 1.439 1.00 77.19 92 GLU A N 1
ATOM 728 C CA . GLU A 1 92 ? 11.854 -10.457 2.125 1.00 77.19 92 GLU A CA 1
ATOM 729 C C . GLU A 1 92 ? 12.650 -11.559 1.424 1.00 77.19 92 GLU A C 1
ATOM 731 O O . GLU A 1 92 ? 13.035 -12.549 2.053 1.00 77.19 92 GLU A O 1
ATOM 736 N N . ILE A 1 93 ? 12.957 -11.375 0.135 1.00 79.00 93 ILE A N 1
ATOM 737 C CA . ILE A 1 93 ? 13.692 -12.353 -0.665 1.00 79.00 93 ILE A CA 1
ATOM 738 C C . ILE A 1 93 ? 14.839 -11.676 -1.435 1.00 79.00 93 ILE A C 1
ATOM 740 O O . ILE A 1 93 ? 14.840 -11.663 -2.665 1.00 79.00 93 ILE A O 1
ATOM 744 N N . PRO A 1 94 ? 15.879 -11.170 -0.743 1.00 65.50 94 PRO A N 1
ATOM 745 C CA . PRO A 1 94 ? 16.938 -10.376 -1.375 1.00 65.50 94 PRO A CA 1
ATOM 746 C C . PRO A 1 94 ? 17.808 -11.169 -2.360 1.00 65.50 94 PRO A C 1
ATOM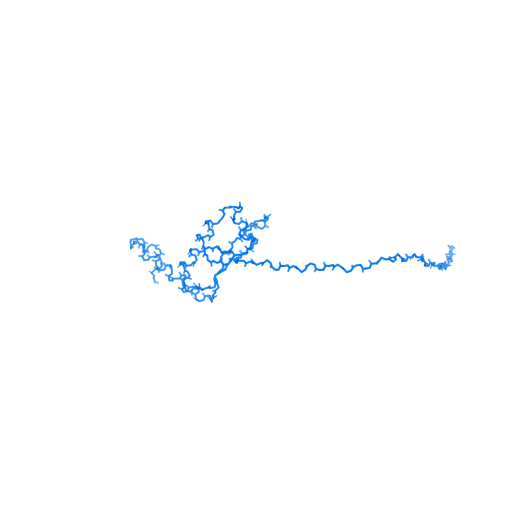 748 O O . PRO A 1 94 ? 18.558 -10.592 -3.141 1.00 65.50 94 PRO A O 1
ATOM 751 N N . SER A 1 95 ? 17.784 -12.500 -2.257 1.00 70.31 95 SER A N 1
ATOM 752 C CA . SER A 1 95 ? 18.601 -13.422 -3.050 1.00 70.31 95 SER A CA 1
ATOM 753 C C . SER A 1 95 ? 17.951 -13.844 -4.365 1.00 70.31 95 SER A C 1
ATOM 755 O O . SER A 1 95 ? 18.623 -14.436 -5.210 1.00 70.31 95 SER A O 1
ATOM 757 N N . LEU A 1 96 ? 16.659 -13.570 -4.534 1.00 61.59 96 LEU A N 1
ATOM 758 C CA . LEU A 1 96 ? 15.946 -13.774 -5.784 1.00 61.59 96 LEU A CA 1
ATOM 759 C C . LEU A 1 96 ? 15.688 -12.395 -6.386 1.00 61.59 96 LEU A C 1
ATOM 761 O O . LEU A 1 96 ? 15.474 -11.436 -5.651 1.00 61.59 96 LEU A O 1
ATOM 765 N N . ASP A 1 97 ? 15.662 -12.296 -7.715 1.00 67.81 97 ASP A N 1
ATOM 766 C CA . ASP A 1 97 ? 15.184 -11.105 -8.437 1.00 67.81 97 ASP A CA 1
ATOM 767 C C . ASP A 1 97 ? 13.652 -10.949 -8.265 1.00 67.81 97 ASP A C 1
ATOM 769 O O . ASP A 1 97 ? 12.890 -10.810 -9.225 1.00 67.81 97 ASP A O 1
ATOM 773 N N . GLY A 1 98 ? 13.183 -11.083 -7.023 1.00 71.62 98 GLY A N 1
ATOM 774 C CA . GLY A 1 98 ? 11.820 -10.894 -6.583 1.00 71.62 98 GLY A CA 1
ATOM 775 C C . GLY A 1 98 ? 11.498 -9.413 -6.589 1.00 71.62 98 GLY A C 1
ATOM 776 O O . GLY A 1 98 ? 12.329 -8.555 -6.284 1.00 71.62 98 GLY A O 1
ATOM 777 N N . ILE A 1 99 ? 10.272 -9.112 -6.978 1.00 76.94 99 ILE A N 1
ATOM 778 C CA . ILE A 1 99 ? 9.815 -7.748 -7.138 1.00 76.94 99 ILE A CA 1
ATOM 779 C C . ILE A 1 99 ? 8.543 -7.588 -6.320 1.00 76.94 99 ILE A C 1
ATOM 781 O O . ILE A 1 99 ? 7.565 -8.306 -6.536 1.00 76.94 99 ILE A O 1
ATOM 785 N N . ALA A 1 100 ? 8.543 -6.579 -5.454 1.00 83.44 100 ALA A N 1
ATOM 786 C CA . ALA A 1 100 ? 7.367 -6.110 -4.754 1.00 83.44 100 ALA A CA 1
ATOM 787 C C . ALA A 1 100 ? 6.718 -4.934 -5.504 1.00 83.44 100 ALA A C 1
ATOM 789 O O . ALA A 1 100 ? 7.355 -3.926 -5.830 1.00 83.44 100 ALA A O 1
ATOM 790 N N . VAL A 1 101 ? 5.412 -5.056 -5.746 1.00 84.06 101 VAL A N 1
ATOM 791 C CA . VAL A 1 101 ? 4.565 -3.939 -6.175 1.00 84.06 101 VAL A CA 1
ATOM 792 C C . VAL A 1 101 ? 3.885 -3.379 -4.933 1.00 84.06 101 VAL A C 1
ATOM 794 O O . VAL A 1 101 ? 3.034 -4.035 -4.338 1.00 84.06 101 VAL A O 1
ATOM 797 N N . ASN A 1 102 ? 4.255 -2.161 -4.551 1.00 84.19 102 ASN A N 1
ATOM 798 C CA . ASN A 1 102 ? 3.808 -1.532 -3.315 1.00 84.19 102 ASN A CA 1
ATOM 799 C C . ASN A 1 102 ? 2.775 -0.440 -3.594 1.00 84.19 102 ASN A C 1
ATOM 801 O O . ASN A 1 102 ? 2.955 0.380 -4.496 1.00 84.19 102 ASN A O 1
ATOM 805 N N . VAL A 1 103 ? 1.718 -0.391 -2.781 1.00 86.94 103 VAL A N 1
ATOM 806 C CA . VAL A 1 103 ? 0.790 0.746 -2.727 1.00 86.94 103 VAL A CA 1
ATOM 807 C C . VAL A 1 103 ? 1.269 1.680 -1.622 1.00 86.94 103 VAL A C 1
ATOM 809 O O . VAL A 1 103 ? 1.178 1.346 -0.443 1.00 86.94 103 VAL A O 1
ATOM 812 N N . LYS A 1 104 ? 1.802 2.847 -1.986 1.00 86.44 104 LYS A N 1
ATOM 813 C CA . LYS A 1 104 ? 2.248 3.855 -1.021 1.00 86.44 104 LYS A CA 1
ATOM 814 C C . LYS A 1 104 ? 1.148 4.876 -0.777 1.00 86.44 104 LYS A C 1
ATOM 816 O O . LYS A 1 104 ? 0.511 5.356 -1.715 1.00 86.44 104 LYS A O 1
ATOM 821 N N . VAL A 1 105 ? 0.956 5.215 0.493 1.00 87.12 105 VAL A N 1
ATOM 822 C CA . VAL A 1 105 ? -0.002 6.219 0.959 1.00 87.12 105 VAL A CA 1
ATOM 823 C C . VAL A 1 105 ? 0.790 7.414 1.479 1.00 87.12 105 VAL A C 1
ATOM 825 O O . VAL A 1 105 ? 1.608 7.279 2.384 1.00 87.12 105 VAL A O 1
ATOM 828 N N . GLY A 1 106 ? 0.604 8.574 0.859 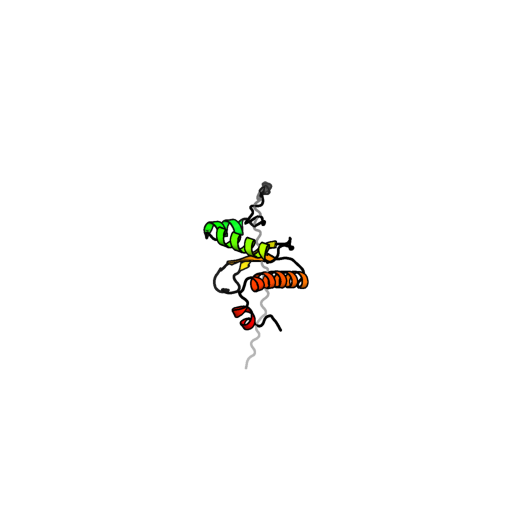1.00 86.25 106 GLY A N 1
ATOM 829 C CA . GLY A 1 106 ? 1.275 9.813 1.228 1.00 86.25 106 GLY A CA 1
ATOM 830 C C . GLY A 1 106 ? 0.442 10.628 2.208 1.00 86.25 106 GLY A C 1
ATOM 831 O O . GLY A 1 106 ? -0.693 10.977 1.905 1.00 86.25 106 GLY A O 1
ATOM 832 N N . GLY A 1 107 ? 1.029 10.986 3.342 1.00 86.19 107 GLY A N 1
ATOM 833 C CA . GLY A 1 107 ? 0.411 11.812 4.375 1.00 86.19 107 GLY A CA 1
ATOM 834 C C . GLY A 1 107 ? 1.377 12.010 5.536 1.00 86.19 107 GLY A C 1
ATOM 835 O O . GLY A 1 107 ? 2.479 11.453 5.534 1.00 86.19 107 GLY A O 1
ATOM 836 N N . THR A 1 108 ? 0.982 12.806 6.521 1.00 88.88 108 THR A N 1
ATOM 837 C CA . THR A 1 108 ? 1.709 12.849 7.794 1.00 88.88 108 THR A CA 1
ATOM 838 C C . THR A 1 108 ? 1.441 11.574 8.595 1.00 88.88 108 THR A C 1
ATOM 840 O O . THR A 1 108 ? 0.415 10.916 8.415 1.00 88.88 108 THR A O 1
ATOM 843 N N . LEU A 1 109 ? 2.368 11.207 9.487 1.00 88.38 109 LEU A N 1
ATOM 844 C CA . LEU A 1 109 ? 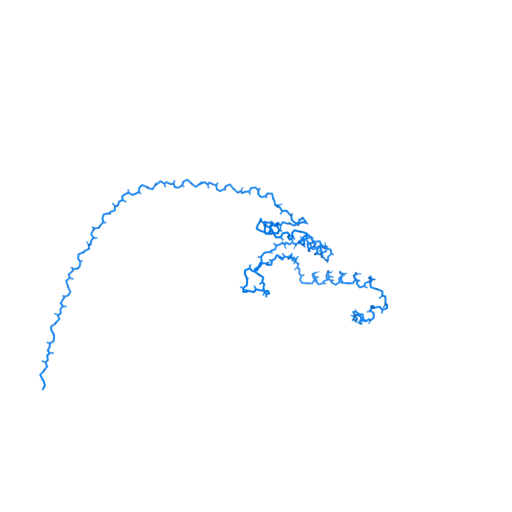2.190 10.035 10.348 1.00 88.38 109 LEU A CA 1
ATOM 845 C C . LEU A 1 109 ? 0.903 10.144 11.181 1.00 88.38 109 LEU A C 1
ATOM 847 O O . LEU A 1 109 ? 0.156 9.176 11.263 1.00 88.38 109 LEU A O 1
ATOM 851 N N . ASP A 1 110 ? 0.620 11.325 11.731 1.00 90.56 110 ASP 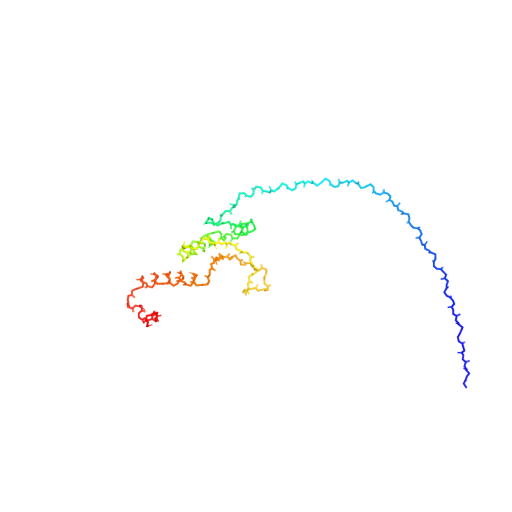A N 1
ATOM 852 C CA . ASP A 1 110 ? -0.561 11.562 12.565 1.00 90.56 110 ASP A CA 1
ATOM 853 C C . ASP A 1 110 ? -1.868 11.368 11.779 1.00 90.56 110 ASP A C 1
ATOM 855 O O . ASP A 1 110 ? -2.776 10.686 12.251 1.00 90.56 110 ASP A O 1
ATOM 859 N N . GLU A 1 111 ? -1.951 11.894 10.550 1.00 88.81 111 GLU A N 1
ATOM 860 C CA . GLU A 1 111 ? -3.113 11.692 9.669 1.00 88.81 111 GLU A CA 1
ATOM 861 C C . GLU A 1 111 ? -3.322 10.210 9.332 1.00 88.81 111 GLU A C 1
ATOM 863 O O . GLU A 1 111 ? -4.452 9.715 9.354 1.00 88.81 111 GLU A O 1
ATOM 868 N N . LEU A 1 112 ? -2.231 9.496 9.033 1.00 88.44 112 LEU A N 1
ATOM 869 C CA . LEU A 1 112 ? -2.268 8.071 8.707 1.00 88.44 112 LEU A CA 1
ATOM 870 C C . LEU A 1 112 ? -2.742 7.237 9.900 1.00 88.44 112 LEU A C 1
ATOM 872 O O . LEU A 1 112 ? -3.609 6.377 9.737 1.00 88.44 112 LEU A O 1
ATOM 876 N N . LEU A 1 113 ? -2.218 7.512 11.097 1.00 89.81 113 LEU A N 1
ATOM 877 C CA . LEU A 1 113 ? -2.618 6.831 12.328 1.00 89.81 113 LEU A CA 1
ATOM 878 C C . LEU A 1 113 ? -4.078 7.113 12.677 1.00 89.81 113 LEU A C 1
ATOM 880 O O . LEU A 1 113 ? -4.825 6.188 12.988 1.00 89.81 113 LEU A O 1
ATOM 884 N N . GLN A 1 114 ? -4.520 8.365 12.553 1.00 89.56 114 GLN A N 1
ATOM 885 C CA . GLN A 1 114 ? -5.903 8.734 12.837 1.00 89.56 114 GLN A CA 1
ATOM 886 C C . GLN A 1 114 ? -6.895 7.990 11.929 1.00 89.56 114 GLN A C 1
ATOM 888 O O . GLN A 1 114 ? -7.937 7.526 12.399 1.00 89.56 114 GLN A O 1
ATOM 893 N N . GLN A 1 115 ? -6.588 7.857 10.636 1.00 87.38 115 GLN A N 1
ATOM 894 C CA . GLN A 1 115 ? -7.447 7.124 9.701 1.00 87.38 115 GLN A CA 1
ATOM 895 C C . GLN A 1 115 ? -7.392 5.616 9.913 1.00 87.38 115 GLN A C 1
ATOM 897 O O . GLN A 1 115 ? -8.436 4.963 9.890 1.00 87.38 115 GLN A O 1
ATOM 902 N N . HIS A 1 116 ? -6.208 5.075 10.193 1.00 87.81 116 HIS A N 1
ATOM 903 C CA . HIS A 1 116 ? -6.054 3.677 10.570 1.00 87.81 116 HIS A CA 1
ATOM 904 C C . HIS A 1 116 ? -6.911 3.335 11.799 1.00 87.81 116 HIS A C 1
ATOM 906 O O . HIS A 1 116 ? -7.703 2.394 11.760 1.00 87.81 116 HIS A O 1
ATOM 912 N N . ASP A 1 117 ? -6.840 4.145 12.857 1.00 88.31 117 ASP A N 1
ATOM 913 C CA . ASP A 1 117 ? -7.637 3.953 14.069 1.00 88.31 117 ASP A CA 1
ATOM 914 C C . ASP A 1 117 ? -9.136 4.092 13.799 1.00 88.31 117 ASP A C 1
ATOM 916 O O . ASP A 1 117 ? -9.945 3.333 14.338 1.00 88.31 117 ASP A O 1
ATOM 920 N N . ALA A 1 118 ? -9.537 5.037 12.945 1.00 86.81 118 ALA A N 1
ATOM 921 C CA . ALA A 1 118 ? -10.928 5.180 12.532 1.00 86.81 118 ALA A CA 1
ATOM 922 C C . ALA A 1 118 ? -11.429 3.937 11.776 1.00 86.81 118 ALA A C 1
ATOM 924 O O . ALA A 1 118 ? -12.532 3.459 12.058 1.00 86.81 118 ALA A O 1
ATOM 925 N N . CYS A 1 119 ? -10.623 3.392 10.861 1.00 87.06 119 CYS A N 1
ATOM 926 C CA . CYS A 1 119 ? -10.908 2.152 10.141 1.00 87.06 119 CYS A CA 1
ATOM 927 C C . CYS A 1 119 ? -11.035 0.968 11.112 1.00 87.06 119 CYS A C 1
ATOM 929 O O . CYS A 1 119 ? -12.037 0.252 11.099 1.00 87.06 119 CYS A O 1
ATOM 931 N N . LEU A 1 120 ? -10.071 0.809 12.020 1.00 86.50 120 LEU A N 1
ATOM 932 C CA . LEU A 1 120 ? -10.054 -0.266 13.009 1.00 86.50 120 LEU A CA 1
ATOM 933 C C . LEU A 1 120 ? -11.264 -0.193 13.953 1.00 86.50 120 LEU A C 1
ATOM 935 O O . LEU A 1 120 ? -11.920 -1.202 14.200 1.00 86.50 120 LEU A O 1
ATOM 939 N N . ARG A 1 121 ? -11.643 1.005 14.414 1.00 86.62 121 ARG A N 1
ATOM 940 C CA . ARG A 1 121 ? -12.852 1.202 15.233 1.00 86.62 121 ARG A CA 1
ATOM 941 C C . ARG A 1 121 ? -14.135 0.831 14.494 1.00 86.62 121 ARG A C 1
ATOM 943 O O . ARG A 1 121 ? -15.057 0.335 15.137 1.00 86.62 121 ARG A O 1
ATOM 950 N N . ARG A 1 122 ? -14.234 1.087 13.183 1.00 84.31 122 ARG A N 1
ATOM 951 C CA . ARG A 1 122 ? -15.392 0.648 12.380 1.00 84.31 122 ARG A CA 1
ATOM 952 C C . ARG A 1 122 ? -15.473 -0.873 12.361 1.00 84.31 122 ARG A C 1
ATOM 954 O O . ARG A 1 122 ? -16.528 -1.408 12.672 1.00 84.31 122 ARG A O 1
ATOM 961 N N . PHE A 1 123 ? -14.350 -1.540 12.116 1.00 83.19 123 PHE A N 1
ATOM 962 C CA . PHE A 1 123 ? -14.292 -2.998 12.087 1.00 83.19 123 PHE A CA 1
ATOM 963 C C . PHE A 1 123 ? -14.636 -3.624 13.446 1.00 83.19 123 PHE A C 1
ATOM 965 O O . PHE A 1 123 ? -15.445 -4.541 13.527 1.00 83.19 123 PHE A O 1
ATOM 972 N N . ILE A 1 124 ? -14.096 -3.083 14.544 1.00 83.38 124 ILE A N 1
ATOM 973 C CA . ILE A 1 124 ? -14.386 -3.586 15.895 1.00 83.38 124 ILE A CA 1
ATOM 9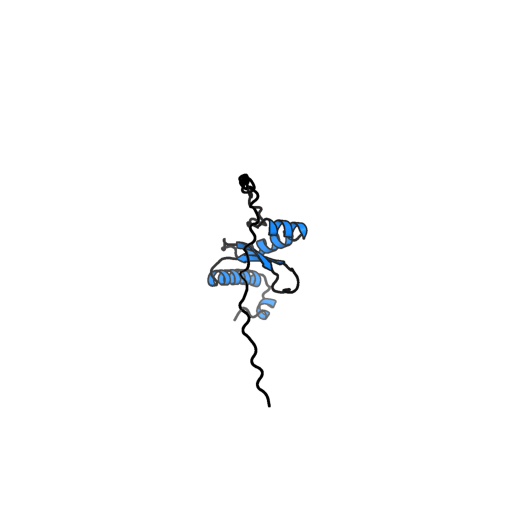74 C C . ILE A 1 124 ? -15.871 -3.441 16.250 1.00 83.38 124 ILE A C 1
ATOM 976 O O . ILE A 1 124 ? -16.425 -4.327 16.895 1.00 83.38 124 ILE A O 1
ATOM 980 N N . LYS A 1 125 ? -16.543 -2.367 15.811 1.00 83.25 125 LYS A N 1
ATOM 981 C CA . LYS A 1 125 ? -17.987 -2.186 16.047 1.00 83.25 125 LYS A CA 1
ATOM 982 C C . LYS A 1 125 ? -18.849 -3.274 15.406 1.00 83.25 125 LYS A C 1
ATOM 984 O O . LYS A 1 125 ? -19.963 -3.488 15.873 1.00 83.25 125 LYS A O 1
ATOM 989 N N . GLU A 1 126 ? -18.364 -3.931 14.357 1.00 84.19 126 GLU A N 1
ATOM 990 C CA . GLU A 1 126 ? -19.071 -5.034 13.695 1.00 84.19 126 GLU A CA 1
ATOM 991 C C . GLU A 1 126 ? -18.895 -6.371 14.429 1.00 84.19 126 GLU A C 1
ATOM 993 O O . GLU A 1 126 ? -19.654 -7.312 14.200 1.00 84.19 126 GLU A O 1
ATOM 998 N N . ILE A 1 127 ? -17.923 -6.463 15.340 1.00 81.75 127 ILE A N 1
ATOM 999 C CA . ILE A 1 127 ? -17.684 -7.662 16.141 1.00 81.75 127 ILE A CA 1
ATOM 1000 C C . ILE A 1 127 ? -18.761 -7.752 17.236 1.00 81.75 127 ILE A C 1
ATOM 1002 O O . ILE A 1 127 ? -18.986 -6.766 17.934 1.00 81.75 127 ILE A O 1
ATOM 1006 N N . PRO A 1 128 ? -19.409 -8.911 17.451 1.00 83.56 128 PRO A N 1
ATOM 1007 C CA . PRO A 1 128 ? -20.348 -9.101 18.558 1.00 83.56 128 PRO A CA 1
ATOM 1008 C C . PRO A 1 128 ? -19.713 -8.816 19.928 1.00 83.56 128 PRO A C 1
ATOM 1010 O O . PRO A 1 128 ? -18.547 -9.152 20.165 1.00 83.56 128 PRO A O 1
ATOM 1013 N N . SER A 1 129 ? -20.478 -8.219 20.848 1.00 78.69 129 SER A N 1
ATOM 1014 C CA . SER A 1 129 ? -19.981 -7.775 22.160 1.00 78.69 129 SER A CA 1
ATOM 1015 C C . SER A 1 129 ? -19.355 -8.900 22.987 1.00 78.69 129 SER A C 1
ATOM 1017 O O . SER A 1 129 ? -18.407 -8.654 23.723 1.00 78.69 129 SER A O 1
ATOM 1019 N N . GLU A 1 130 ? -19.805 -10.149 22.817 1.00 80.94 130 GLU A N 1
ATOM 1020 C CA . GLU A 1 130 ? -19.270 -11.311 23.543 1.00 80.94 130 GLU A CA 1
ATOM 1021 C C . GLU A 1 130 ? -17.803 -11.617 23.200 1.00 80.94 130 GLU A C 1
ATOM 1023 O O . GLU A 1 130 ? -17.107 -12.317 23.943 1.00 80.94 130 GLU A O 1
ATOM 1028 N N . VAL A 1 131 ? -17.335 -11.130 22.048 1.00 78.69 131 VAL A N 1
ATOM 1029 C CA . VAL A 1 131 ? -15.958 -11.302 21.582 1.00 78.69 131 VAL A CA 1
ATOM 1030 C C . VAL A 1 131 ? -15.137 -10.038 21.830 1.00 78.69 131 VAL A C 1
ATOM 1032 O O . VAL A 1 131 ? -13.945 -10.164 22.092 1.00 78.69 131 VAL A O 1
ATOM 1035 N N . GLN A 1 132 ? -15.751 -8.848 21.818 1.00 70.62 132 GLN A N 1
ATOM 1036 C CA . GLN A 1 132 ? -15.057 -7.563 21.996 1.00 70.62 132 GLN A CA 1
ATOM 1037 C C . GLN A 1 132 ? -14.231 -7.502 23.291 1.00 70.62 132 GLN A C 1
ATOM 1039 O O . GLN A 1 132 ? -13.071 -7.086 23.246 1.00 70.62 132 GLN A O 1
ATOM 1044 N N . ASP A 1 133 ? -14.769 -8.008 24.406 1.00 69.31 133 ASP A N 1
ATOM 1045 C CA . ASP A 1 133 ? -14.089 -8.021 25.713 1.00 69.31 133 ASP A CA 1
ATOM 1046 C C . ASP A 1 133 ? -12.774 -8.822 25.708 1.00 69.31 133 ASP A C 1
ATOM 1048 O O . ASP A 1 133 ? -11.884 -8.587 26.524 1.00 69.31 133 ASP A O 1
ATOM 1052 N N . LYS A 1 134 ? -12.608 -9.760 24.765 1.00 72.69 134 LYS A N 1
ATOM 1053 C CA . LYS A 1 134 ? -11.391 -10.580 24.633 1.00 72.69 134 LYS A CA 1
ATOM 1054 C C . LYS A 1 134 ? -10.296 -9.913 23.803 1.00 72.69 134 LYS A C 1
ATOM 1056 O O . LYS A 1 134 ? -9.163 -10.384 23.827 1.00 72.69 134 LYS A O 1
ATOM 1061 N N . ILE A 1 135 ? -10.621 -8.860 23.052 1.00 66.75 135 ILE A N 1
ATOM 1062 C CA . ILE A 1 135 ? -9.707 -8.225 22.087 1.00 66.75 135 ILE A CA 1
ATOM 1063 C C . ILE A 1 135 ? -8.902 -7.089 22.755 1.00 66.75 135 ILE A C 1
ATOM 1065 O O . ILE A 1 135 ? -7.948 -6.588 22.174 1.00 66.75 135 ILE A O 1
ATOM 1069 N N . GLY A 1 136 ? -9.212 -6.706 24.002 1.00 58.62 136 GLY A N 1
ATOM 1070 C CA . GLY A 1 136 ? -8.357 -5.831 24.823 1.00 58.62 136 GLY A CA 1
ATOM 1071 C C . GLY A 1 136 ? -8.204 -4.382 24.333 1.00 58.62 136 GLY A C 1
ATOM 1072 O O . GLY A 1 136 ? -7.414 -3.637 24.898 1.00 58.62 136 GLY A O 1
ATOM 1073 N N . TYR A 1 137 ? -8.955 -3.960 23.310 1.00 58.44 137 TYR A N 1
ATOM 1074 C CA . TYR A 1 137 ? -8.924 -2.590 22.768 1.00 58.44 137 TYR A CA 1
ATOM 1075 C C . TYR A 1 137 ? -9.762 -1.579 23.575 1.00 58.44 137 TYR A C 1
ATOM 1077 O O . TYR A 1 137 ? -9.797 -0.397 23.232 1.00 58.44 137 TYR A O 1
ATOM 1085 N N . PHE A 1 138 ? -10.438 -2.032 24.635 1.00 53.16 138 PHE A N 1
ATOM 1086 C CA . PHE A 1 138 ? -11.300 -1.220 25.492 1.00 53.16 138 PHE A CA 1
ATOM 1087 C C . PHE A 1 138 ? -10.841 -1.310 26.951 1.00 53.16 138 PHE A C 1
ATOM 1089 O O . PHE A 1 138 ? -11.358 -2.104 27.734 1.00 53.16 138 PHE A O 1
ATOM 1096 N N . SER A 1 139 ? -9.862 -0.485 27.308 1.00 49.34 139 SER A N 1
ATOM 1097 C CA . SER A 1 139 ? -9.535 -0.130 28.693 1.00 49.34 139 SER A CA 1
ATOM 1098 C C . SER A 1 139 ? -9.055 1.308 28.743 1.00 49.34 139 SER A C 1
ATOM 1100 O O . SER A 1 139 ? -8.139 1.611 27.945 1.00 49.34 139 SER A O 1
#

pLDDT: mean 72.14, std 16.43, range [42.44, 90.56]